Protein AF-A0AAW9XEW3-F1 (afdb_monomer)

Foldseek 3Di:
DDDDDPDDDDPVRVVVVVVVVVVVPPPPPVCVVVDDQPDDPLLLLLVLLCVVVVDPDPDPVSSPSVCSVVSVCVVQVVPVPCNVVSVVVSVVSSVVVVCQSVFKDWDFDDDPVDPPVGDIFIWGWDFADDPPDTDIDIDTPPPPPVDDDDDDDDDDPPVPPPD

Secondary structure (DSSP, 8-state):
----------HHHHHHHHHHHHHHT-S--TTGGG---SS-HHHHHHHHHHHHHT-----GGGG-GGGHHHHHHHHHHT-GGGHHHHHHHHHHHHHHHHHHHHHEEEEEE--TTS-TT-EEEEEEEEE---SSSPPEEEEETT---SS-S-------GGGGTT-

Solvent-accessible surface area (backbone atoms only — not comparable to full-atom values): 10453 Å² total; per-residue (Å²): 132,87,80,79,75,83,76,84,69,53,72,69,55,47,53,55,48,55,57,53,52,52,65,75,58,65,65,84,55,82,67,60,79,75,67,69,73,95,62,55,68,65,42,46,53,36,51,43,52,45,64,73,68,66,67,84,72,90,57,72,78,69,50,42,53,93,44,44,68,59,55,49,50,56,57,47,64,76,34,73,92,43,45,69,62,49,52,54,51,48,53,51,48,44,51,54,51,48,54,50,59,76,51,43,45,81,45,78,44,76,46,101,88,41,60,98,82,37,45,85,39,53,28,32,81,38,81,38,72,53,103,60,82,65,47,82,40,75,42,61,69,83,58,88,61,94,58,85,78,89,74,80,73,87,83,76,78,79,80,67,80,84,117

Radius of gyration: 20.63 Å; Cα contacts (8 Å, |Δi|>4): 93; chains: 1; bounding box: 50×50×47 Å

Sequence (163 aa):
RQSSEGVSLSLDEALSKYAKELESNSTEDEGNERFRSTIEFPAFLLHVLRIMKGDEVEDEGLLDDKRLIKSFDDAVNNVPDAKADWVRSFAFMLLKCRNLFDGFILKRQFTANIGDDGDWSLQRLKKGGGDKKPTPTYIHVFSASNGSLEEDGSADPHTRDVL

Nearest PDB structures (foldseek):
  4qft-assembly1_A  TM=5.359E-01  e=2.542E+00  Homo sapiens
  7ane-assembly1_Ap  TM=2.837E-01  e=8.796E+00  Leishmania major

Mean predicted aligned error: 13.37 Å

Structure (mmCIF, N/CA/C/O backbone):
data_AF-A0AAW9XEW3-F1
#
_entry.id   AF-A0AAW9XEW3-F1
#
loop_
_atom_site.group_PDB
_atom_site.id
_atom_site.type_symbol
_atom_site.label_atom_id
_atom_site.label_alt_id
_atom_site.label_comp_id
_atom_site.label_asym_id
_atom_site.label_entity_id
_atom_site.label_seq_id
_atom_site.pdbx_PDB_ins_code
_atom_site.Cartn_x
_atom_site.Cartn_y
_atom_site.Cartn_z
_atom_site.occupancy
_atom_site.B_iso_or_equiv
_atom_site.auth_seq_id
_atom_site.auth_comp_id
_atom_site.auth_asym_id
_atom_site.auth_atom_id
_atom_site.pdbx_PDB_model_num
ATOM 1 N N . ARG A 1 1 ? 16.531 -36.090 -4.452 1.00 33.31 1 ARG A N 1
ATOM 2 C CA . ARG A 1 1 ? 16.481 -34.844 -3.650 1.00 33.31 1 ARG A CA 1
ATOM 3 C C . ARG A 1 1 ? 15.032 -34.667 -3.238 1.00 33.31 1 ARG A C 1
ATOM 5 O O . ARG A 1 1 ? 14.192 -34.658 -4.123 1.00 33.31 1 ARG A O 1
ATOM 12 N N . GLN A 1 2 ? 14.751 -34.699 -1.936 1.00 30.44 2 GLN A N 1
ATOM 13 C CA . GLN A 1 2 ? 13.397 -34.565 -1.399 1.00 30.44 2 GLN A CA 1
ATOM 14 C C . GLN A 1 2 ? 12.839 -33.187 -1.767 1.00 30.44 2 GLN A C 1
ATOM 16 O O . GLN A 1 2 ? 13.505 -32.175 -1.562 1.00 30.44 2 GLN A O 1
ATOM 21 N N . SER A 1 3 ? 11.654 -33.185 -2.363 1.00 36.47 3 SER A N 1
ATOM 22 C CA . SER A 1 3 ? 10.800 -32.022 -2.567 1.00 36.47 3 SER A CA 1
ATOM 23 C C . SER A 1 3 ? 10.387 -31.476 -1.202 1.00 36.47 3 SER A C 1
ATOM 25 O O . SER A 1 3 ? 9.679 -32.156 -0.463 1.00 36.47 3 SER A O 1
ATOM 27 N N . SER A 1 4 ? 10.852 -30.281 -0.840 1.00 39.88 4 SER A N 1
ATOM 28 C CA . SER A 1 4 ? 10.299 -29.553 0.300 1.00 39.88 4 SER A CA 1
ATOM 29 C C . SER A 1 4 ? 8.916 -29.048 -0.104 1.00 39.88 4 SER A C 1
ATOM 31 O O . SER A 1 4 ? 8.806 -28.056 -0.824 1.00 39.88 4 SER A O 1
ATOM 33 N N . GLU A 1 5 ? 7.873 -29.764 0.304 1.00 44.34 5 GLU A N 1
ATOM 34 C CA . GLU A 1 5 ? 6.507 -29.246 0.296 1.00 44.34 5 GLU A CA 1
ATOM 35 C C . GLU A 1 5 ? 6.501 -27.899 1.032 1.00 44.34 5 GLU A C 1
ATOM 37 O O . GLU A 1 5 ? 7.040 -27.781 2.136 1.00 44.34 5 GLU A O 1
ATOM 42 N N . GLY A 1 6 ? 5.968 -26.860 0.388 1.00 54.31 6 GLY A N 1
ATOM 43 C CA . GLY A 1 6 ? 5.845 -25.537 0.985 1.00 54.31 6 GLY A CA 1
ATOM 44 C C . GLY A 1 6 ? 4.897 -25.607 2.175 1.00 54.31 6 GLY A C 1
ATOM 45 O O . GLY A 1 6 ? 3.682 -25.605 2.002 1.00 54.31 6 GLY A O 1
ATOM 46 N N . VAL A 1 7 ? 5.449 -25.702 3.382 1.00 69.62 7 VAL A N 1
ATOM 47 C CA . VAL A 1 7 ? 4.665 -25.675 4.617 1.00 69.62 7 VAL A CA 1
ATOM 48 C C . VAL A 1 7 ? 4.052 -24.283 4.748 1.00 69.62 7 VAL A C 1
ATOM 50 O O . VAL A 1 7 ? 4.764 -23.296 4.943 1.00 69.62 7 VAL A O 1
ATOM 53 N N . SER A 1 8 ? 2.730 -24.198 4.619 1.00 74.19 8 SER A N 1
ATOM 54 C CA . SER A 1 8 ? 1.976 -22.987 4.929 1.00 74.19 8 SER A CA 1
ATOM 55 C C . SER A 1 8 ? 2.069 -22.717 6.431 1.00 74.19 8 SER A C 1
ATOM 57 O O . SER A 1 8 ? 1.576 -23.515 7.227 1.00 74.19 8 SER A O 1
ATOM 59 N N . LEU A 1 9 ? 2.710 -21.614 6.809 1.00 82.06 9 LEU A N 1
ATOM 60 C CA . LEU A 1 9 ? 2.800 -21.161 8.198 1.00 82.06 9 LEU A CA 1
ATOM 61 C C . LEU A 1 9 ? 1.506 -20.449 8.601 1.00 82.06 9 LEU A C 1
ATOM 63 O O . LEU A 1 9 ? 0.909 -19.732 7.792 1.00 82.06 9 LEU A O 1
ATOM 67 N N . SER A 1 10 ? 1.098 -20.595 9.862 1.00 88.12 10 SER A N 1
ATOM 68 C CA . SER A 1 10 ? 0.093 -19.695 10.434 1.00 88.12 10 SER A CA 1
ATOM 69 C C . SER A 1 10 ? 0.653 -18.269 10.550 1.00 88.12 10 SER A C 1
ATOM 71 O O . SER A 1 10 ? 1.870 -18.062 10.547 1.00 88.12 10 SER A O 1
ATOM 73 N N . LEU A 1 11 ? -0.226 -17.265 10.663 1.00 79.31 11 LEU A N 1
ATOM 74 C CA . LEU A 1 11 ? 0.208 -15.873 10.824 1.00 79.31 11 LEU A CA 1
ATOM 75 C C . LEU A 1 11 ? 1.114 -15.711 12.057 1.00 79.31 11 LEU A C 1
ATOM 77 O O . LEU A 1 11 ? 2.160 -15.078 11.961 1.00 79.31 11 LEU A O 1
ATOM 81 N N . ASP A 1 12 ? 0.758 -16.336 13.180 1.00 86.69 12 ASP A N 1
ATOM 82 C CA . ASP A 1 12 ? 1.526 -16.255 14.428 1.00 86.69 12 ASP A CA 1
ATOM 83 C C . ASP A 1 12 ? 2.903 -16.924 14.313 1.00 86.69 12 ASP A C 1
ATOM 85 O O . ASP A 1 12 ? 3.903 -16.410 14.825 1.00 86.69 12 ASP A O 1
ATOM 89 N N . GLU A 1 13 ? 2.986 -18.048 13.598 1.00 89.56 13 GLU A N 1
ATOM 90 C CA . GLU A 1 13 ? 4.254 -18.726 13.312 1.00 89.56 13 GLU A CA 1
ATOM 91 C C . GLU A 1 13 ? 5.144 -17.887 12.396 1.00 89.56 13 GLU A C 1
ATOM 93 O O . GLU A 1 13 ? 6.343 -17.758 12.653 1.00 89.56 13 GLU A O 1
ATOM 98 N N . ALA A 1 14 ? 4.563 -17.285 11.353 1.00 84.88 14 ALA A N 1
ATOM 99 C CA . ALA A 1 14 ? 5.281 -16.392 10.456 1.00 84.88 14 ALA A CA 1
ATOM 100 C C . ALA A 1 14 ? 5.830 -15.186 11.229 1.00 84.88 14 ALA A C 1
ATOM 102 O O . ALA A 1 14 ? 7.031 -14.923 11.170 1.00 84.88 14 ALA A O 1
ATOM 103 N N . LEU A 1 15 ? 4.991 -14.508 12.019 1.00 84.81 15 LEU A N 1
ATOM 104 C CA . LEU A 1 15 ? 5.400 -13.367 12.844 1.00 84.81 15 LEU A CA 1
ATOM 105 C C . LEU A 1 15 ? 6.523 -13.745 13.817 1.00 84.81 15 LEU A C 1
ATOM 107 O O . LEU A 1 15 ? 7.528 -13.042 13.903 1.00 84.81 15 LEU A O 1
ATOM 111 N N . SER A 1 16 ? 6.398 -14.891 14.491 1.00 87.94 16 SER A N 1
ATOM 112 C CA . SER A 1 16 ? 7.419 -15.391 15.419 1.00 87.94 16 SER A CA 1
ATOM 113 C C . SER A 1 16 ? 8.745 -15.700 14.724 1.00 87.94 16 SER A C 1
ATOM 115 O O . SER A 1 16 ? 9.816 -15.464 15.286 1.00 87.94 16 SER A O 1
ATOM 117 N N . LYS A 1 17 ? 8.693 -16.242 13.504 1.00 87.25 17 LYS A N 1
ATOM 118 C CA . LYS A 1 17 ? 9.880 -16.538 12.701 1.00 87.25 17 LYS A CA 1
ATOM 119 C C . LYS A 1 17 ? 10.584 -15.254 12.260 1.00 87.25 17 LYS A C 1
ATOM 121 O O . LYS A 1 17 ? 11.779 -15.116 12.506 1.00 87.25 17 LYS A O 1
ATOM 126 N N . TYR A 1 18 ? 9.848 -14.310 11.670 1.00 79.75 18 TYR A N 1
ATOM 127 C CA . TYR A 1 18 ? 10.411 -13.044 11.191 1.00 79.75 18 TYR A CA 1
ATOM 128 C C . TYR A 1 18 ? 10.980 -12.1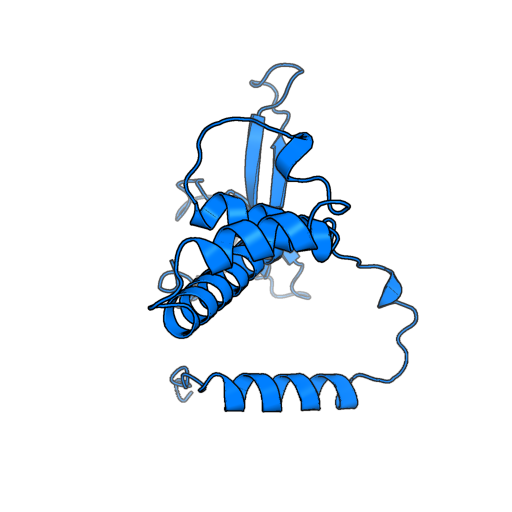89 12.331 1.00 79.75 18 TYR A C 1
ATOM 130 O O . TYR A 1 18 ? 12.037 -11.585 12.165 1.00 79.75 18 TYR A O 1
ATOM 138 N N . ALA A 1 19 ? 10.339 -12.188 13.505 1.00 80.62 19 ALA A N 1
ATOM 139 C CA . ALA A 1 19 ? 10.861 -11.496 14.684 1.00 80.62 19 ALA A CA 1
ATOM 140 C C . ALA A 1 19 ? 12.230 -12.048 15.126 1.00 80.62 19 ALA A C 1
ATOM 142 O O . ALA A 1 19 ? 13.141 -11.276 15.412 1.00 80.62 19 ALA A O 1
ATOM 143 N N . LYS A 1 20 ? 12.407 -13.377 15.116 1.00 80.19 20 LYS A N 1
ATOM 144 C CA . LYS A 1 20 ? 13.687 -14.024 15.460 1.00 80.19 20 LYS A CA 1
ATOM 145 C C . LYS A 1 20 ? 14.775 -13.801 14.409 1.00 80.19 20 LYS A C 1
ATOM 147 O O . LYS A 1 20 ? 15.939 -13.639 14.764 1.00 80.19 20 LYS A O 1
ATOM 152 N N . GLU A 1 21 ? 14.420 -13.793 13.123 1.00 72.31 21 GLU A N 1
ATOM 153 C CA . GLU A 1 21 ? 15.375 -13.500 12.043 1.00 72.31 21 GLU A CA 1
ATOM 154 C C . GLU A 1 21 ? 15.930 -12.068 12.150 1.00 72.31 21 GLU A C 1
ATOM 156 O O . GLU A 1 21 ? 17.123 -11.863 11.914 1.00 72.31 21 GLU A O 1
ATOM 161 N N . LEU A 1 22 ? 15.108 -11.103 12.587 1.00 63.81 22 LEU A N 1
ATOM 162 C CA . LEU A 1 22 ? 15.533 -9.719 12.830 1.00 63.81 22 LEU A CA 1
ATOM 163 C C . LEU A 1 22 ? 16.626 -9.612 13.906 1.00 63.81 22 LEU A C 1
ATOM 165 O O . LEU A 1 22 ? 17.602 -8.893 13.710 1.00 63.81 22 LEU A O 1
ATOM 169 N N . GLU A 1 23 ?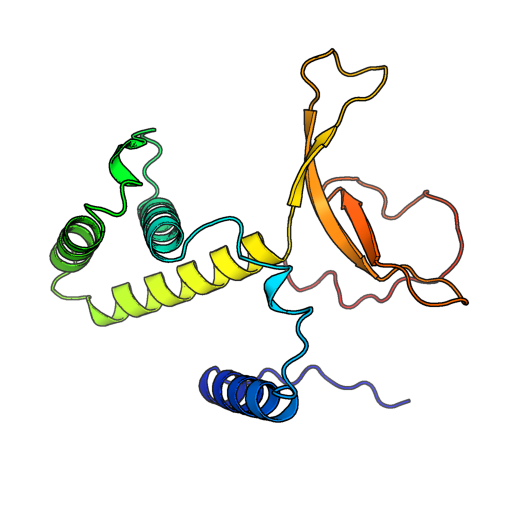 16.489 -10.348 15.014 1.00 62.38 23 GLU A N 1
ATOM 170 C CA . GLU A 1 23 ? 17.491 -10.367 16.093 1.00 62.38 23 GLU A CA 1
ATOM 171 C C . GLU A 1 23 ? 18.798 -11.047 15.662 1.00 62.38 23 GLU A C 1
ATOM 173 O O . GLU A 1 23 ? 19.876 -10.677 16.115 1.00 62.38 23 GLU A O 1
ATOM 178 N N . SER A 1 24 ? 18.735 -12.028 14.756 1.00 59.06 24 SER A N 1
ATOM 179 C CA . SER A 1 24 ? 19.936 -12.727 14.277 1.00 59.06 24 SER A CA 1
ATOM 180 C C . SER A 1 24 ? 20.781 -11.912 13.287 1.00 59.06 24 SER A C 1
ATOM 182 O O . SER A 1 24 ? 21.982 -12.148 13.175 1.00 59.06 24 SER A O 1
ATOM 184 N N . ASN A 1 25 ? 20.169 -10.939 12.603 1.00 55.00 25 ASN A N 1
ATOM 185 C CA . ASN A 1 25 ? 20.822 -10.054 11.632 1.00 55.00 25 ASN A CA 1
ATOM 186 C C . ASN A 1 25 ? 21.178 -8.674 12.215 1.00 55.00 25 ASN A C 1
ATOM 188 O O . ASN A 1 25 ? 21.627 -7.802 11.477 1.00 55.00 25 ASN A O 1
ATOM 192 N N . SER A 1 26 ? 21.008 -8.456 13.524 1.00 51.00 26 SER A N 1
ATOM 193 C CA . SER A 1 26 ? 21.282 -7.177 14.194 1.00 51.00 26 SER A CA 1
ATOM 194 C C . SER A 1 26 ? 22.772 -6.931 14.484 1.00 51.00 26 SER A C 1
ATOM 196 O O . SER A 1 26 ? 23.120 -6.306 15.485 1.00 51.00 26 SER A O 1
ATOM 198 N N . THR A 1 27 ? 23.683 -7.422 13.644 1.00 53.12 27 THR A N 1
ATOM 199 C CA . THR A 1 27 ? 24.946 -6.702 13.467 1.00 53.12 27 THR A CA 1
ATOM 200 C C . THR A 1 27 ? 24.586 -5.487 12.634 1.00 53.12 27 THR A C 1
ATOM 202 O O . THR A 1 27 ? 24.160 -5.675 11.500 1.00 53.12 27 THR A O 1
ATOM 205 N N . GLU A 1 28 ? 24.661 -4.291 13.218 1.00 51.47 28 GLU A N 1
ATOM 206 C CA . GLU A 1 28 ? 24.404 -3.002 12.569 1.00 51.47 28 GLU A CA 1
ATOM 207 C C . GLU A 1 28 ? 25.176 -2.909 11.243 1.00 51.47 28 GLU A C 1
ATOM 209 O O . GLU A 1 28 ? 26.314 -2.455 11.183 1.00 51.47 28 GLU A O 1
ATOM 214 N N . ASP A 1 29 ? 24.575 -3.410 10.167 1.00 52.03 29 ASP A N 1
ATOM 215 C CA . ASP A 1 29 ? 25.064 -3.200 8.821 1.00 52.03 29 ASP A CA 1
ATOM 216 C C . ASP A 1 29 ? 24.674 -1.760 8.499 1.00 52.03 29 ASP A C 1
ATOM 218 O O . ASP A 1 29 ? 23.511 -1.476 8.202 1.00 52.03 29 ASP A O 1
ATOM 222 N N . GLU A 1 30 ? 25.632 -0.832 8.604 1.00 51.00 30 GLU A N 1
ATOM 223 C CA . GLU A 1 30 ? 25.500 0.576 8.187 1.00 51.00 30 GLU A CA 1
ATOM 224 C C . GLU A 1 30 ? 24.919 0.705 6.756 1.00 51.00 30 GLU A C 1
ATOM 226 O O . GLU A 1 30 ? 24.439 1.766 6.358 1.00 51.00 30 GLU A O 1
ATOM 231 N N . GLY A 1 31 ? 24.898 -0.383 5.971 1.00 50.38 31 GLY A N 1
ATOM 232 C CA . GLY A 1 31 ? 24.220 -0.485 4.680 1.00 50.38 31 GLY A CA 1
ATOM 233 C C . GLY A 1 31 ? 22.687 -0.606 4.712 1.00 50.38 31 GLY A C 1
ATOM 234 O O . GLY A 1 31 ? 22.065 -0.395 3.668 1.00 50.38 31 GLY A O 1
ATOM 235 N N . ASN A 1 32 ? 22.047 -0.915 5.847 1.00 50.81 32 ASN A N 1
ATOM 236 C CA . ASN A 1 32 ? 20.592 -1.128 5.917 1.00 50.81 32 ASN A CA 1
ATOM 237 C C . ASN A 1 32 ? 19.791 0.191 5.891 1.00 50.81 32 ASN A C 1
ATOM 239 O O . ASN A 1 32 ? 18.641 0.217 5.460 1.00 50.81 32 ASN A O 1
ATOM 243 N N . GLU A 1 33 ? 20.413 1.325 6.234 1.00 52.94 33 GLU A N 1
ATOM 244 C CA . GLU A 1 33 ? 19.796 2.649 6.046 1.00 52.94 33 GLU A CA 1
ATOM 245 C C . GLU A 1 33 ? 19.657 3.051 4.569 1.00 52.94 33 GLU A C 1
ATOM 247 O O . GLU A 1 33 ? 18.948 4.011 4.248 1.00 52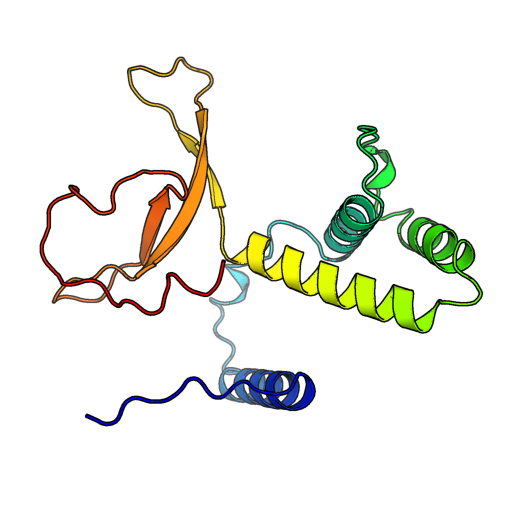.94 33 GLU A O 1
ATOM 252 N N . ARG A 1 34 ? 20.302 2.318 3.649 1.00 63.06 34 ARG A N 1
ATOM 253 C CA . ARG A 1 34 ? 20.264 2.607 2.210 1.00 63.06 34 ARG A CA 1
ATOM 254 C C . ARG A 1 34 ? 18.866 2.449 1.610 1.00 63.06 34 ARG A C 1
ATOM 256 O O . ARG A 1 34 ? 18.579 3.077 0.590 1.00 63.06 34 ARG A O 1
ATOM 263 N N . PHE A 1 35 ? 18.013 1.614 2.201 1.00 69.25 35 PHE A N 1
ATOM 264 C CA . PHE A 1 35 ? 16.708 1.286 1.639 1.00 69.25 35 PHE A CA 1
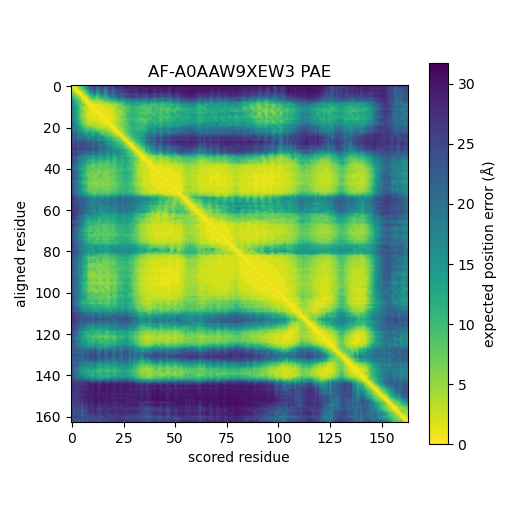ATOM 265 C C . PHE A 1 35 ? 15.594 1.698 2.595 1.00 69.25 35 PHE A C 1
ATOM 267 O O . PHE A 1 35 ? 15.384 1.096 3.642 1.00 69.25 35 PHE A O 1
ATOM 274 N N . ARG A 1 36 ? 14.846 2.728 2.201 1.00 74.62 36 ARG A N 1
ATOM 275 C CA . ARG A 1 36 ? 13.587 3.112 2.842 1.00 74.62 36 ARG A CA 1
ATOM 276 C C . ARG A 1 36 ? 12.444 2.840 1.876 1.00 74.62 36 ARG A C 1
ATOM 278 O O . ARG A 1 36 ? 12.617 2.963 0.662 1.00 74.62 36 ARG A O 1
ATOM 285 N N . SER A 1 37 ? 11.286 2.464 2.415 1.00 80.88 37 SER A N 1
ATOM 286 C CA . SER A 1 37 ? 10.056 2.370 1.625 1.00 80.88 37 SER A CA 1
ATOM 287 C C . SER A 1 37 ? 9.819 3.712 0.935 1.00 80.88 37 SER A C 1
ATOM 289 O O . SER A 1 37 ? 9.889 4.755 1.578 1.00 80.88 37 SER A O 1
ATOM 291 N N . THR A 1 38 ? 9.535 3.699 -0.368 1.00 85.50 38 THR A N 1
ATOM 292 C CA . THR A 1 38 ? 9.253 4.929 -1.129 1.00 85.50 38 THR A CA 1
ATOM 293 C C . THR A 1 38 ? 7.984 5.632 -0.636 1.00 85.50 38 THR A C 1
ATOM 295 O O . THR A 1 38 ? 7.819 6.828 -0.850 1.00 85.50 38 THR A O 1
ATOM 298 N N . ILE A 1 39 ? 7.100 4.893 0.041 1.00 88.06 39 ILE A N 1
ATOM 299 C CA . ILE A 1 39 ? 5.909 5.416 0.704 1.00 88.06 39 ILE A CA 1
ATOM 300 C C . ILE A 1 39 ? 6.036 5.293 2.224 1.00 88.06 39 ILE A C 1
ATOM 302 O O . ILE A 1 39 ? 6.361 4.220 2.745 1.00 88.06 39 ILE A O 1
ATOM 306 N N . GLU A 1 40 ? 5.734 6.384 2.922 1.00 91.00 40 GLU A N 1
ATOM 307 C CA . GLU A 1 40 ? 5.640 6.425 4.380 1.00 91.00 40 GLU A CA 1
ATOM 308 C C . GLU A 1 40 ? 4.440 5.613 4.879 1.00 91.00 40 GLU A C 1
ATOM 310 O O . GLU A 1 40 ? 3.400 5.520 4.220 1.00 91.00 40 GLU A O 1
ATOM 315 N N . PHE A 1 41 ? 4.558 5.025 6.069 1.00 91.88 41 PHE A N 1
ATOM 316 C CA . PHE A 1 41 ? 3.521 4.135 6.594 1.00 91.88 41 PHE A CA 1
ATOM 317 C C . PHE A 1 41 ? 2.135 4.803 6.740 1.00 91.88 41 PHE A C 1
ATOM 319 O O . PHE A 1 41 ? 1.162 4.206 6.275 1.00 91.88 41 PHE A O 1
ATOM 326 N N . PRO A 1 42 ? 1.999 6.035 7.279 1.00 93.50 42 PRO A N 1
ATOM 327 C CA . PRO A 1 42 ? 0.707 6.729 7.355 1.00 93.50 42 PRO A CA 1
ATOM 328 C C . PRO A 1 42 ? 0.037 6.919 5.988 1.00 93.50 42 PRO A C 1
ATOM 330 O O . PRO A 1 42 ? -1.142 6.605 5.821 1.00 93.50 42 PRO A O 1
ATOM 333 N N . ALA A 1 43 ? 0.807 7.360 4.989 1.00 91.94 43 ALA A N 1
ATOM 334 C CA . ALA A 1 43 ? 0.320 7.512 3.623 1.00 91.94 43 ALA A CA 1
ATOM 335 C C . ALA A 1 43 ? -0.106 6.159 3.033 1.00 91.94 43 ALA A C 1
ATOM 337 O O . ALA A 1 43 ? -1.144 6.062 2.379 1.00 91.94 43 ALA A O 1
ATOM 338 N N . PHE A 1 44 ? 0.651 5.092 3.301 1.00 93.75 44 PHE A N 1
ATOM 339 C CA . PHE A 1 44 ? 0.323 3.747 2.836 1.00 93.75 44 PHE A CA 1
ATOM 340 C C . PHE A 1 44 ? -1.004 3.230 3.411 1.00 93.75 44 PHE A C 1
ATOM 342 O O . PHE A 1 44 ? -1.807 2.659 2.675 1.00 93.75 44 PHE A O 1
ATOM 349 N N . LEU A 1 45 ? -1.287 3.484 4.693 1.00 95.44 45 LEU A N 1
ATOM 350 C CA . LEU A 1 45 ? -2.569 3.119 5.306 1.00 95.44 45 LEU A CA 1
ATOM 351 C C . LEU A 1 45 ? -3.758 3.794 4.610 1.00 95.44 45 LEU A C 1
ATOM 353 O O . LEU A 1 45 ? -4.776 3.140 4.382 1.00 95.44 45 LEU A O 1
ATOM 357 N N . LEU A 1 46 ? -3.627 5.072 4.239 1.00 93.75 46 LEU A N 1
ATOM 358 C CA . LEU A 1 46 ? -4.671 5.802 3.513 1.00 93.75 46 LEU A CA 1
ATOM 359 C C . LEU A 1 46 ? -4.894 5.250 2.101 1.00 93.75 46 LEU A C 1
ATOM 361 O O . LEU A 1 46 ? -6.043 5.105 1.683 1.00 93.75 46 LEU A O 1
ATOM 365 N N . HIS A 1 47 ? -3.826 4.865 1.394 1.00 92.06 47 HIS A N 1
ATOM 366 C CA . HIS A 1 47 ? -3.947 4.204 0.090 1.00 92.06 47 HIS A CA 1
ATOM 367 C C . HIS A 1 47 ? -4.713 2.885 0.201 1.00 92.06 47 HIS A C 1
ATOM 369 O O . HIS A 1 47 ? -5.648 2.643 -0.559 1.00 92.06 47 HIS A O 1
ATOM 375 N N . VAL A 1 48 ? -4.361 2.050 1.180 1.00 94.69 48 VAL A N 1
ATOM 376 C CA . VAL A 1 48 ? -5.041 0.768 1.419 1.00 94.69 48 VAL A CA 1
ATOM 377 C C . VAL A 1 48 ? -6.504 0.981 1.790 1.00 94.69 48 VAL A C 1
ATOM 379 O O . VAL A 1 48 ? -7.377 0.284 1.275 1.00 94.69 48 VAL A O 1
ATOM 382 N N . LEU A 1 49 ? -6.788 1.966 2.644 1.00 93.38 49 LEU A N 1
ATOM 383 C CA . LEU A 1 49 ? -8.152 2.308 3.032 1.00 93.38 49 LEU A CA 1
ATOM 384 C C . LEU A 1 49 ? -8.991 2.726 1.818 1.00 93.38 49 LEU A C 1
ATOM 386 O O . LEU A 1 49 ? -10.149 2.329 1.703 1.00 93.38 49 LEU A O 1
ATOM 390 N N . ARG A 1 50 ? -8.407 3.489 0.891 1.00 90.44 50 ARG A N 1
ATOM 391 C CA . ARG A 1 50 ? -9.069 3.907 -0.348 1.00 90.44 50 ARG A CA 1
ATOM 392 C C . ARG A 1 50 ? -9.327 2.738 -1.295 1.00 90.44 50 ARG A C 1
ATOM 394 O O . ARG A 1 50 ? -10.446 2.601 -1.779 1.00 90.44 50 ARG A O 1
ATOM 401 N N . ILE A 1 51 ? -8.338 1.861 -1.486 1.00 91.44 51 ILE A N 1
ATOM 402 C CA . ILE A 1 51 ? -8.495 0.621 -2.264 1.00 91.44 51 ILE A CA 1
ATOM 403 C C . ILE A 1 51 ? -9.633 -0.230 -1.688 1.00 91.44 51 ILE A C 1
ATOM 405 O O . ILE A 1 51 ? -10.453 -0.750 -2.438 1.00 91.44 51 ILE A O 1
ATOM 409 N N . MET A 1 52 ? -9.721 -0.342 -0.358 1.00 91.12 52 MET A N 1
ATOM 410 C CA . MET A 1 52 ? -10.784 -1.093 0.314 1.00 91.12 52 MET A CA 1
ATOM 411 C C . MET A 1 52 ? -12.178 -0.473 0.116 1.00 91.12 52 MET A C 1
ATOM 413 O O . MET A 1 52 ? -13.151 -1.217 0.024 1.00 91.12 52 MET A O 1
ATOM 417 N N . LYS A 1 53 ? -12.289 0.863 0.053 1.00 87.62 53 LYS A N 1
ATOM 418 C CA . LYS A 1 53 ? -13.561 1.566 -0.204 1.00 87.62 53 LYS A CA 1
ATOM 419 C C . LYS A 1 53 ? -14.037 1.427 -1.653 1.00 87.62 53 LYS A C 1
ATOM 421 O O . LYS A 1 53 ? -15.239 1.473 -1.885 1.00 87.62 53 LYS A O 1
ATOM 426 N N . GLY A 1 54 ? -13.117 1.248 -2.603 1.00 81.44 54 GLY A N 1
ATOM 427 C CA . GLY A 1 54 ? -13.444 1.163 -4.029 1.00 81.44 54 GLY A CA 1
ATOM 428 C C . GLY A 1 54 ? -13.907 2.492 -4.636 1.00 81.44 54 GLY A C 1
ATOM 429 O O . GLY A 1 54 ? -14.562 2.482 -5.672 1.00 81.44 54 GLY A O 1
ATOM 430 N N . ASP A 1 55 ? -13.592 3.625 -3.998 1.00 72.75 55 ASP A N 1
ATOM 431 C CA . ASP A 1 55 ? -13.923 4.950 -4.528 1.00 72.75 55 ASP A CA 1
ATOM 432 C C . ASP A 1 55 ? -13.027 5.283 -5.729 1.00 72.75 55 ASP A C 1
ATOM 434 O O . ASP A 1 55 ? -11.815 5.464 -5.589 1.00 72.75 55 ASP A O 1
ATOM 438 N N . GLU A 1 56 ? -13.645 5.425 -6.902 1.00 67.06 56 GLU A N 1
ATOM 439 C CA . GLU A 1 56 ? -12.999 5.902 -8.136 1.00 67.06 56 GLU A CA 1
ATOM 440 C C . GLU A 1 56 ? -12.841 7.432 -8.169 1.00 67.06 56 GLU A C 1
ATOM 442 O O . GLU A 1 56 ? -12.236 7.981 -9.085 1.00 67.06 56 GLU A O 1
ATOM 447 N N . VAL A 1 57 ? -13.378 8.147 -7.174 1.00 71.94 57 VAL A N 1
ATOM 448 C CA . VAL A 1 57 ? -13.241 9.604 -7.083 1.00 71.94 57 VAL A CA 1
ATOM 449 C C . VAL A 1 57 ? -11.785 9.945 -6.806 1.00 71.94 57 VAL A C 1
ATOM 451 O O . VAL A 1 57 ? -11.284 9.653 -5.722 1.00 71.94 57 VAL A O 1
ATOM 454 N N . GLU A 1 58 ? -11.114 10.587 -7.761 1.00 65.38 58 GLU A N 1
ATOM 455 C CA . GLU A 1 58 ? -9.752 11.118 -7.636 1.00 65.38 58 GLU A CA 1
ATOM 456 C C . GLU A 1 58 ? -9.707 12.366 -6.729 1.00 65.38 58 GLU A C 1
ATOM 458 O O . GLU A 1 58 ? -9.533 13.489 -7.183 1.00 65.38 58 GLU A O 1
ATOM 463 N N . ASP A 1 59 ? -9.878 12.185 -5.415 1.00 71.69 59 ASP A N 1
ATOM 464 C CA . ASP A 1 59 ? -9.570 13.215 -4.412 1.00 71.69 59 ASP A CA 1
ATOM 465 C C . ASP A 1 59 ? -8.207 12.927 -3.761 1.00 71.69 59 ASP A C 1
ATOM 467 O O . ASP A 1 59 ? -8.060 12.035 -2.919 1.00 71.69 59 ASP A O 1
ATOM 471 N N . GLU A 1 60 ? -7.171 13.645 -4.192 1.00 67.19 60 GLU A N 1
ATOM 472 C CA . GLU A 1 60 ? -5.820 13.555 -3.620 1.00 67.19 60 GLU A CA 1
ATOM 473 C C . GLU A 1 60 ? -5.777 14.006 -2.150 1.00 67.19 60 GLU A C 1
ATOM 475 O O . GLU A 1 60 ? -4.955 13.515 -1.374 1.00 67.19 60 GLU A O 1
ATOM 480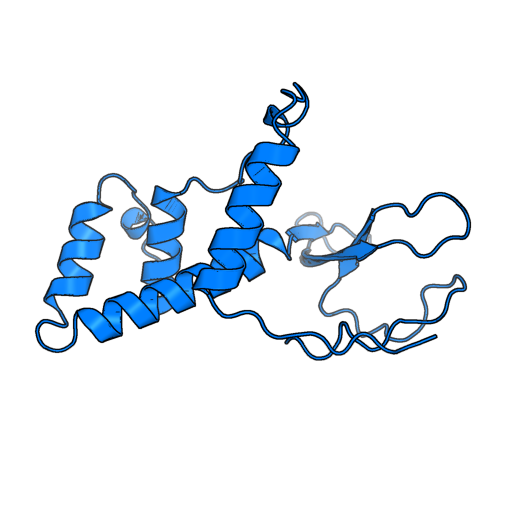 N N . GLY A 1 61 ? -6.710 14.864 -1.719 1.00 68.62 61 GLY A N 1
ATOM 481 C CA . GLY A 1 61 ? -6.821 15.332 -0.337 1.00 68.62 61 GLY A CA 1
ATOM 482 C C . GLY A 1 61 ? -7.187 14.231 0.665 1.00 68.62 61 GLY A C 1
ATOM 483 O O . GLY A 1 61 ? -6.998 14.409 1.869 1.00 68.62 61 GLY A O 1
ATOM 484 N N . LEU A 1 62 ? -7.669 13.077 0.188 1.00 68.50 62 LEU A N 1
ATOM 485 C CA . LEU A 1 62 ? -7.930 11.883 1.004 1.00 68.50 62 LEU A CA 1
ATOM 486 C C . LEU A 1 62 ? -6.657 11.110 1.381 1.00 68.50 62 LEU A C 1
ATOM 488 O O . LEU A 1 62 ? -6.722 10.206 2.212 1.00 68.50 62 LEU A O 1
ATOM 492 N N . LEU A 1 63 ? -5.512 11.450 0.783 1.00 79.94 63 LEU A N 1
ATOM 493 C CA . LEU A 1 63 ? -4.208 10.856 1.091 1.00 79.94 63 LEU A CA 1
ATOM 494 C C . LEU A 1 63 ? -3.370 11.733 2.039 1.00 79.94 63 LEU A C 1
ATOM 496 O O . LEU A 1 63 ? -2.224 11.394 2.328 1.00 79.94 63 LEU A O 1
ATOM 500 N N . ASP A 1 64 ? -3.943 12.833 2.542 1.00 84.50 64 ASP A N 1
ATOM 501 C CA . ASP A 1 64 ? -3.330 13.698 3.553 1.00 84.50 64 ASP A CA 1
ATOM 502 C C . ASP A 1 64 ? -3.276 12.977 4.910 1.00 84.50 64 ASP A C 1
ATOM 504 O O . ASP A 1 64 ? -4.289 12.806 5.599 1.00 84.50 64 ASP A O 1
ATOM 508 N N . ASP A 1 65 ? -2.076 12.561 5.312 1.00 84.19 65 ASP A N 1
ATOM 509 C CA . ASP A 1 65 ? -1.819 11.844 6.562 1.00 84.19 65 ASP A CA 1
ATOM 510 C C . ASP A 1 65 ? -2.187 12.650 7.818 1.00 84.19 65 ASP A C 1
ATOM 512 O O . ASP A 1 65 ? -2.496 12.064 8.860 1.00 84.19 65 ASP A O 1
ATOM 516 N N . LYS A 1 66 ? -2.321 13.978 7.715 1.00 88.75 66 LYS A N 1
ATOM 517 C CA . LYS A 1 66 ? -2.875 14.823 8.788 1.00 88.75 66 LYS A CA 1
ATOM 518 C C . LYS A 1 66 ? -4.315 14.463 9.135 1.00 88.75 66 LYS A C 1
ATOM 520 O O . LYS A 1 66 ? -4.785 14.768 10.231 1.00 88.75 66 LYS A O 1
ATOM 525 N N . ARG A 1 67 ? -5.031 13.821 8.209 1.00 87.19 67 ARG A N 1
ATOM 526 C CA . ARG A 1 67 ? -6.411 13.354 8.375 1.00 87.19 67 ARG A CA 1
ATOM 527 C C . ARG A 1 67 ? -6.495 11.850 8.618 1.00 87.19 67 ARG A C 1
ATOM 529 O O . ARG A 1 67 ? -7.605 11.319 8.599 1.00 87.19 67 ARG A O 1
ATOM 536 N N . LEU A 1 68 ? -5.372 11.167 8.868 1.00 91.50 68 LEU A N 1
ATOM 537 C CA . LEU A 1 68 ? -5.319 9.714 9.050 1.00 91.50 68 LEU A CA 1
ATOM 538 C C . LEU A 1 68 ? -6.338 9.229 10.086 1.00 91.50 68 LEU A C 1
ATOM 540 O O . LEU A 1 68 ? -7.201 8.419 9.760 1.00 91.50 68 LEU A O 1
ATOM 544 N N . ILE A 1 69 ? -6.270 9.770 11.306 1.00 93.56 69 ILE A N 1
ATOM 545 C CA . ILE A 1 69 ? -7.147 9.360 12.413 1.00 93.56 69 ILE A CA 1
ATOM 546 C C . ILE A 1 69 ? -8.615 9.539 12.031 1.00 93.56 69 ILE A C 1
ATOM 548 O O . ILE A 1 69 ? -9.379 8.581 12.078 1.00 93.56 69 ILE A O 1
ATOM 552 N N . LYS A 1 70 ? -8.977 10.727 11.535 1.00 91.62 70 LYS A N 1
ATOM 553 C CA . LYS A 1 70 ? -10.341 11.017 11.086 1.00 91.62 70 LYS A CA 1
ATOM 554 C C . LYS A 1 70 ? -10.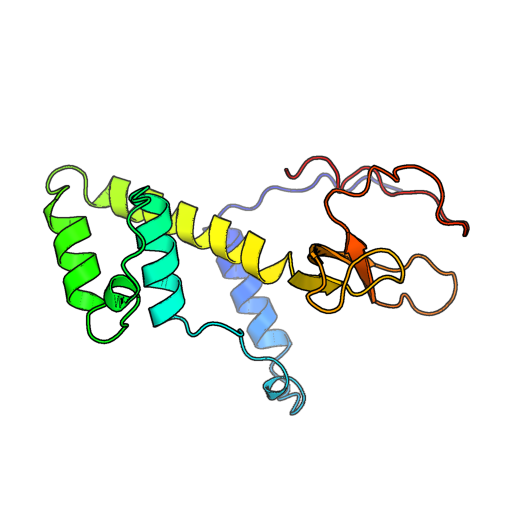812 10.040 10.002 1.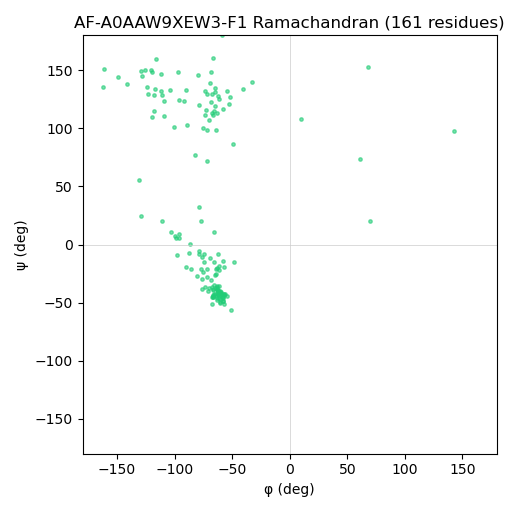00 91.62 70 LYS A C 1
ATOM 556 O O . LYS A 1 70 ? -11.932 9.552 10.061 1.00 91.62 70 LYS A O 1
ATOM 561 N N . SER A 1 71 ? -9.953 9.723 9.036 1.00 91.31 71 SER A N 1
ATOM 562 C CA . SER A 1 71 ? -10.292 8.827 7.923 1.00 91.31 71 SER A CA 1
ATOM 563 C C . SER A 1 71 ? -10.599 7.403 8.394 1.00 91.31 71 SER A C 1
ATOM 565 O O . SER A 1 71 ? -11.505 6.762 7.855 1.00 91.31 71 SER A O 1
ATOM 567 N N . PHE A 1 72 ? -9.864 6.913 9.398 1.00 93.38 72 PHE A N 1
ATOM 568 C CA . PHE A 1 72 ? -10.109 5.608 10.012 1.00 93.38 72 PHE A CA 1
ATOM 569 C C . PHE A 1 72 ? -11.307 5.623 10.961 1.00 93.38 72 PHE A C 1
ATOM 571 O O . PHE A 1 72 ? -12.087 4.674 10.932 1.00 93.38 72 PHE A O 1
ATOM 578 N N . ASP A 1 73 ? -11.503 6.692 11.735 1.00 92.75 73 ASP A N 1
ATOM 579 C CA . ASP A 1 73 ? -12.696 6.862 12.569 1.00 92.75 73 ASP A CA 1
ATOM 580 C C . ASP A 1 73 ? -13.962 6.819 11.709 1.00 92.75 73 ASP A C 1
ATOM 582 O O . ASP A 1 73 ? -14.875 6.045 11.995 1.00 92.75 73 ASP A O 1
ATOM 586 N N . ASP A 1 74 ? -13.994 7.580 10.613 1.00 90.38 74 ASP A N 1
ATOM 587 C CA . ASP A 1 74 ? -15.114 7.589 9.671 1.00 90.38 74 ASP A CA 1
ATOM 588 C C . ASP A 1 74 ? -15.341 6.186 9.079 1.00 90.38 74 ASP A C 1
ATOM 590 O O . ASP A 1 74 ? -16.473 5.713 8.989 1.00 90.38 74 ASP A O 1
ATOM 594 N N . ALA A 1 75 ? -14.271 5.474 8.714 1.00 90.06 75 ALA A N 1
ATOM 595 C CA . ALA A 1 75 ? -14.380 4.133 8.149 1.00 90.06 75 ALA A CA 1
ATOM 596 C C . ALA A 1 75 ? -14.920 3.097 9.151 1.00 90.06 75 ALA A C 1
ATOM 598 O O . ALA A 1 75 ? -15.810 2.324 8.803 1.00 90.06 75 ALA A O 1
ATOM 599 N N . VAL A 1 76 ? -14.424 3.099 10.391 1.00 89.31 76 VAL A N 1
ATOM 600 C CA . VAL A 1 76 ? -14.818 2.146 11.442 1.00 89.31 76 VAL A CA 1
ATOM 601 C C . VAL A 1 76 ? -16.215 2.455 11.985 1.00 89.31 76 VAL A C 1
ATOM 603 O O . VAL A 1 76 ? -16.979 1.539 12.296 1.00 89.31 76 VAL A O 1
ATOM 606 N N . ASN A 1 77 ? -16.578 3.734 12.102 1.00 89.19 77 ASN A N 1
ATOM 607 C CA . ASN A 1 77 ? -17.892 4.142 12.604 1.00 89.19 77 ASN A CA 1
ATOM 608 C C . ASN A 1 77 ? -19.026 3.859 11.610 1.00 89.19 77 ASN A C 1
ATOM 610 O O . ASN A 1 77 ? -20.164 3.698 12.041 1.00 89.19 77 ASN A O 1
ATOM 614 N N . ASN A 1 78 ? -18.723 3.713 10.317 1.00 85.12 78 ASN A N 1
ATOM 615 C CA . ASN A 1 78 ? -19.690 3.285 9.301 1.00 85.12 78 ASN A CA 1
ATOM 616 C C . ASN A 1 78 ? -20.027 1.779 9.356 1.00 85.12 78 ASN A C 1
ATOM 618 O O . ASN A 1 78 ? -20.945 1.339 8.668 1.00 85.12 78 ASN A O 1
ATOM 622 N N . VAL A 1 79 ? -19.322 0.984 10.173 1.00 86.31 79 VAL A N 1
ATOM 623 C CA . VAL A 1 79 ? -19.535 -0.471 10.332 1.00 86.31 79 VAL A CA 1
ATOM 624 C C . VAL A 1 79 ? -19.620 -0.888 11.812 1.00 86.31 79 VAL A C 1
ATOM 626 O O . VAL A 1 79 ? -18.860 -1.745 12.273 1.00 86.31 79 VAL A O 1
ATOM 629 N N . PRO A 1 80 ? -20.533 -0.295 12.605 1.00 77.50 80 PRO A N 1
ATOM 630 C CA . PRO A 1 80 ? -20.514 -0.420 14.062 1.00 77.50 80 PRO A CA 1
ATOM 631 C C . PRO A 1 80 ? -20.683 -1.862 14.564 1.00 77.50 80 PRO A C 1
ATOM 633 O O . PRO A 1 80 ? -20.018 -2.238 15.529 1.00 77.50 80 PRO A O 1
ATOM 636 N N . ASP A 1 81 ? -21.488 -2.675 13.877 1.00 87.06 81 ASP A N 1
ATOM 637 C CA . ASP A 1 81 ? -21.788 -4.059 14.272 1.00 87.06 81 ASP A CA 1
ATOM 638 C C . ASP A 1 81 ? -20.782 -5.088 13.724 1.00 87.06 81 ASP A C 1
ATOM 640 O O . ASP A 1 81 ? -20.812 -6.254 14.107 1.00 87.06 81 ASP A O 1
ATOM 644 N N . ALA A 1 82 ? -19.865 -4.663 12.848 1.00 90.12 82 ALA A N 1
ATOM 645 C CA . ALA A 1 82 ? -18.924 -5.536 12.141 1.00 90.12 82 ALA A CA 1
ATOM 646 C C . ALA A 1 82 ? -17.466 -5.058 12.255 1.00 90.12 82 ALA A C 1
ATOM 648 O O . ALA A 1 82 ? -16.630 -5.379 11.411 1.00 90.12 82 ALA A O 1
ATOM 649 N N . LYS A 1 83 ? -17.132 -4.292 13.306 1.00 91.69 83 LYS A N 1
ATOM 650 C CA . LYS A 1 83 ? -15.794 -3.694 13.474 1.00 91.69 83 LYS A CA 1
ATOM 651 C C . LYS A 1 83 ? -14.667 -4.725 13.417 1.00 91.69 83 LYS A C 1
ATOM 653 O O . LYS A 1 83 ? -13.664 -4.485 12.754 1.00 91.69 83 LYS A O 1
ATOM 658 N N . ALA A 1 84 ? -14.823 -5.869 14.087 1.00 92.62 84 ALA A N 1
ATOM 659 C CA . ALA A 1 84 ? -13.798 -6.914 14.109 1.00 92.62 84 ALA A CA 1
ATOM 660 C C . ALA A 1 84 ? -13.541 -7.500 12.709 1.00 92.62 84 ALA A C 1
ATOM 662 O O . ALA A 1 84 ? -12.389 -7.605 12.283 1.00 92.62 84 ALA A O 1
ATOM 663 N N . ASP A 1 85 ? -14.605 -7.814 11.970 1.00 93.38 85 ASP A N 1
ATOM 664 C CA . ASP A 1 85 ? -14.507 -8.344 10.608 1.00 93.38 85 ASP A CA 1
ATOM 665 C C . ASP A 1 85 ? -13.958 -7.303 9.630 1.00 93.38 85 ASP A C 1
ATOM 667 O O . ASP A 1 85 ? -13.152 -7.629 8.753 1.00 93.38 85 ASP A O 1
ATOM 671 N N . TRP A 1 86 ? -14.325 -6.033 9.816 1.00 94.38 86 TRP A N 1
ATOM 672 C CA . TRP A 1 86 ? -13.778 -4.925 9.044 1.00 94.38 86 TRP A CA 1
ATOM 673 C C . TRP A 1 86 ? -12.275 -4.766 9.276 1.00 94.38 86 TRP A C 1
ATOM 675 O O . TRP A 1 86 ? -11.519 -4.717 8.309 1.00 94.38 86 TRP A O 1
ATOM 685 N N . VAL A 1 87 ? -11.817 -4.769 10.535 1.00 93.94 87 VAL A N 1
ATOM 686 C CA . VAL A 1 87 ? -10.385 -4.689 10.874 1.00 93.94 87 VAL A CA 1
ATOM 687 C C . VAL A 1 87 ? -9.625 -5.875 1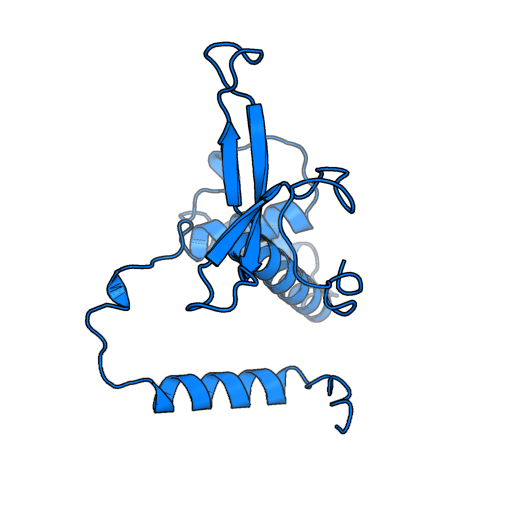0.286 1.00 93.94 87 VAL A C 1
ATOM 689 O O . VAL A 1 87 ? -8.550 -5.691 9.715 1.00 93.94 87 VAL A O 1
ATOM 692 N N . ARG A 1 88 ? -10.187 -7.087 10.359 1.00 94.12 88 ARG A N 1
ATOM 693 C CA . ARG A 1 88 ? -9.584 -8.281 9.754 1.00 94.12 88 ARG A CA 1
ATOM 694 C C . ARG A 1 88 ? -9.467 -8.152 8.234 1.00 94.12 88 ARG A C 1
ATOM 696 O O . ARG A 1 88 ? -8.426 -8.485 7.669 1.00 94.12 88 ARG A O 1
ATOM 703 N N . SER A 1 89 ? -10.510 -7.644 7.583 1.00 94.19 89 SER A N 1
ATOM 704 C CA . SER A 1 89 ? -10.529 -7.413 6.134 1.00 94.19 89 SER A CA 1
ATOM 705 C C . SER A 1 89 ? -9.524 -6.338 5.723 1.00 94.19 89 SER A C 1
ATOM 707 O O . SER A 1 89 ? -8.775 -6.527 4.765 1.00 94.19 89 SER A O 1
ATOM 709 N N . PHE A 1 90 ? -9.443 -5.248 6.491 1.00 95.81 90 PHE A N 1
ATOM 710 C CA . PHE A 1 90 ? -8.458 -4.191 6.294 1.00 95.81 90 PHE A CA 1
ATOM 711 C C . PHE A 1 90 ? -7.029 -4.724 6.449 1.00 95.81 90 PHE A C 1
ATOM 713 O O . PHE A 1 90 ? -6.191 -4.477 5.586 1.00 95.81 90 PHE A O 1
ATOM 720 N N . ALA A 1 91 ? -6.748 -5.509 7.493 1.00 95.31 91 ALA A N 1
ATOM 721 C CA . ALA A 1 91 ? -5.433 -6.111 7.711 1.00 95.31 91 ALA A CA 1
ATOM 722 C C . ALA A 1 91 ? -5.024 -7.043 6.558 1.00 95.31 91 ALA A C 1
ATOM 724 O O . ALA A 1 91 ? -3.883 -7.003 6.098 1.00 95.31 91 ALA A O 1
ATOM 725 N N . PHE A 1 92 ? -5.958 -7.844 6.037 1.00 95.25 92 PHE A N 1
ATOM 726 C CA . PHE A 1 92 ? -5.699 -8.674 4.862 1.00 95.25 92 PHE A CA 1
ATOM 727 C C . PHE A 1 92 ? -5.404 -7.827 3.613 1.00 95.25 92 PHE A C 1
ATOM 729 O O . PHE A 1 92 ? -4.442 -8.097 2.893 1.00 95.25 92 PHE A O 1
ATOM 736 N N . MET A 1 93 ? -6.182 -6.763 3.382 1.00 96.00 93 MET A N 1
ATOM 737 C CA . MET A 1 93 ? -5.956 -5.834 2.270 1.00 96.00 93 MET A CA 1
ATOM 738 C C . MET A 1 93 ? -4.601 -5.124 2.384 1.00 96.00 93 MET A C 1
ATOM 740 O O . MET A 1 93 ? -3.887 -5.002 1.390 1.00 96.00 93 MET A O 1
ATOM 744 N N . LEU A 1 94 ? -4.218 -4.713 3.595 1.00 96.44 94 LEU A N 1
ATOM 745 C CA . LEU A 1 94 ? -2.930 -4.096 3.905 1.00 96.44 94 LEU A CA 1
ATOM 746 C C . LEU A 1 94 ? -1.766 -5.012 3.520 1.00 96.44 94 LEU A C 1
ATOM 748 O O . LEU A 1 94 ? -0.846 -4.577 2.828 1.00 96.44 94 LEU A O 1
ATOM 752 N N . LEU A 1 95 ? -1.831 -6.285 3.917 1.00 95.06 95 LEU A N 1
ATOM 753 C CA . LEU A 1 95 ? -0.812 -7.282 3.584 1.00 95.06 95 LEU A CA 1
ATOM 754 C C . LEU A 1 95 ? -0.745 -7.548 2.077 1.00 95.06 95 LEU A C 1
ATOM 756 O O . LEU A 1 95 ? 0.349 -7.595 1.517 1.00 95.06 95 LEU A O 1
ATOM 760 N N . LYS A 1 96 ? -1.898 -7.655 1.404 1.00 94.56 96 LYS A N 1
ATOM 761 C CA . LYS A 1 96 ? -1.959 -7.825 -0.053 1.00 94.56 96 LYS A CA 1
ATOM 762 C C . LYS A 1 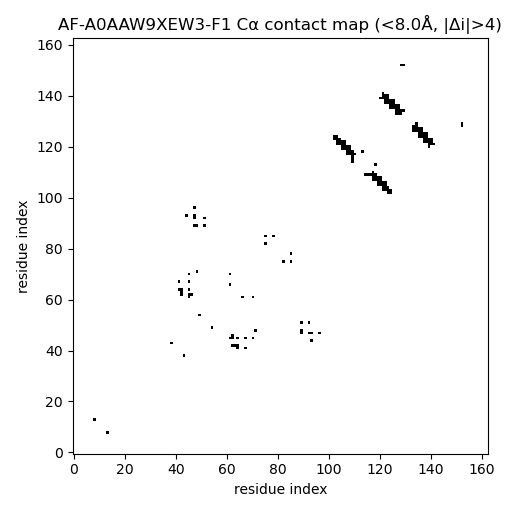96 ? -1.320 -6.643 -0.781 1.00 94.56 96 LYS A C 1
ATOM 764 O O . LYS A 1 96 ? -0.467 -6.839 -1.640 1.00 94.56 96 LYS A O 1
ATOM 769 N N . CYS A 1 97 ? -1.691 -5.418 -0.414 1.00 94.88 97 CYS A N 1
ATOM 770 C CA . CYS A 1 97 ? -1.122 -4.213 -1.013 1.00 94.88 97 CYS A CA 1
ATOM 771 C C . CYS A 1 97 ? 0.381 -4.111 -0.746 1.00 94.88 97 CYS A C 1
ATOM 773 O O . CYS A 1 97 ? 1.126 -3.728 -1.642 1.00 94.88 97 CYS A O 1
ATOM 775 N N . ARG A 1 98 ? 0.841 -4.484 0.457 1.00 93.56 98 ARG A N 1
ATOM 776 C CA . ARG A 1 98 ? 2.265 -4.437 0.814 1.00 93.56 98 ARG A CA 1
ATOM 777 C C . ARG A 1 98 ? 3.060 -5.442 -0.011 1.00 93.56 98 ARG A C 1
ATOM 779 O O . ARG A 1 98 ? 4.081 -5.081 -0.579 1.00 93.56 98 ARG A O 1
ATOM 786 N N . ASN A 1 99 ? 2.547 -6.662 -0.156 1.00 92.12 99 ASN A N 1
ATOM 787 C CA . ASN A 1 99 ? 3.161 -7.679 -1.001 1.00 92.12 99 ASN A CA 1
ATOM 788 C C . ASN A 1 99 ? 3.296 -7.222 -2.465 1.00 92.12 99 ASN A C 1
ATOM 790 O O . ASN A 1 99 ? 4.349 -7.417 -3.069 1.00 92.12 99 ASN A O 1
ATOM 794 N N . LEU A 1 100 ? 2.266 -6.571 -3.018 1.00 91.81 100 LEU A N 1
ATOM 795 C CA . LEU A 1 100 ? 2.324 -6.010 -4.370 1.00 91.81 100 LEU A CA 1
ATOM 796 C C . LEU A 1 100 ? 3.330 -4.854 -4.469 1.00 91.81 100 LEU A C 1
ATOM 798 O O . LEU A 1 100 ? 4.127 -4.810 -5.401 1.00 91.81 100 LEU A O 1
ATOM 802 N N . PHE A 1 101 ? 3.316 -3.930 -3.509 1.00 91.19 101 PHE A N 1
ATOM 803 C CA . PHE A 1 101 ? 4.204 -2.768 -3.516 1.00 91.19 101 PHE A CA 1
ATOM 804 C C . PHE A 1 101 ? 5.683 -3.160 -3.423 1.00 91.19 101 PHE A C 1
ATOM 806 O O . PHE A 1 101 ? 6.519 -2.581 -4.108 1.00 91.19 101 PHE A O 1
ATOM 813 N N . ASP A 1 102 ? 6.003 -4.173 -2.618 1.00 88.44 102 ASP A N 1
ATOM 814 C CA . ASP A 1 102 ? 7.380 -4.639 -2.450 1.00 88.44 102 ASP A CA 1
ATOM 815 C C . ASP A 1 102 ? 7.824 -5.563 -3.605 1.00 88.44 102 ASP A C 1
ATOM 817 O O . ASP A 1 102 ? 9.012 -5.657 -3.919 1.00 88.44 102 ASP A O 1
ATOM 821 N N . GLY A 1 103 ? 6.881 -6.263 -4.249 1.00 89.19 103 GLY A N 1
ATOM 822 C CA . GLY A 1 103 ? 7.161 -7.231 -5.315 1.00 89.19 103 GLY A CA 1
ATOM 823 C C . GLY A 1 103 ? 7.272 -6.634 -6.719 1.00 89.19 103 GLY A C 1
ATOM 824 O O . GLY A 1 103 ? 7.876 -7.254 -7.605 1.00 89.19 103 GLY A O 1
ATOM 825 N N . PHE A 1 104 ? 6.702 -5.446 -6.936 1.00 91.31 104 PHE A N 1
ATOM 826 C CA . PHE A 1 104 ? 6.596 -4.832 -8.254 1.00 91.31 104 PHE A CA 1
ATOM 827 C C . PHE A 1 104 ? 7.126 -3.400 -8.287 1.00 91.31 104 PHE A C 1
ATOM 829 O O . PHE A 1 104 ? 6.952 -2.617 -7.362 1.00 91.31 104 PHE A O 1
ATOM 836 N N . ILE A 1 105 ? 7.736 -3.040 -9.413 1.00 89.19 105 ILE A N 1
ATOM 837 C CA . ILE A 1 105 ? 8.251 -1.700 -9.685 1.00 89.19 105 ILE A CA 1
ATOM 838 C C . ILE A 1 105 ? 7.514 -1.131 -10.888 1.00 89.19 105 ILE A C 1
ATOM 840 O O . ILE A 1 105 ? 7.476 -1.753 -11.951 1.00 89.19 105 ILE A O 1
ATOM 844 N N . LEU A 1 106 ? 6.978 0.076 -10.736 1.00 89.56 106 LEU A N 1
ATOM 845 C CA . LEU A 1 106 ? 6.431 0.852 -11.841 1.00 89.56 106 LEU A CA 1
ATOM 846 C C . LEU A 1 106 ? 7.526 1.766 -12.411 1.00 89.56 106 LEU A C 1
ATOM 848 O O . LEU A 1 106 ? 8.133 2.549 -11.682 1.00 89.56 106 LEU A O 1
ATOM 852 N N . LYS A 1 107 ? 7.809 1.659 -13.712 1.00 87.12 107 LYS A N 1
ATOM 853 C CA . LYS A 1 107 ? 8.893 2.401 -14.375 1.00 87.12 107 LYS A CA 1
ATOM 854 C C . LYS A 1 107 ? 8.483 2.865 -15.770 1.00 87.12 107 LYS A C 1
ATOM 856 O O . LYS A 1 107 ? 7.915 2.077 -16.524 1.00 87.12 107 LYS A O 1
ATOM 861 N N . ARG A 1 108 ? 8.836 4.101 -16.143 1.00 85.88 108 ARG A N 1
ATOM 862 C CA . ARG A 1 108 ? 8.709 4.590 -17.527 1.00 85.88 108 ARG A CA 1
ATOM 863 C C . ARG A 1 108 ? 9.774 3.974 -18.440 1.00 85.88 108 ARG A C 1
ATOM 865 O O . ARG A 1 108 ? 10.956 3.955 -18.088 1.00 85.88 108 ARG A O 1
ATOM 872 N N . GLN A 1 109 ? 9.356 3.471 -19.598 1.00 80.69 109 GLN A N 1
ATOM 873 C CA . GLN A 1 109 ? 10.221 2.947 -20.651 1.00 80.69 109 GLN A CA 1
ATOM 874 C C . GLN A 1 109 ? 10.189 3.859 -21.869 1.00 80.69 109 GLN A C 1
ATOM 876 O O . GLN A 1 109 ? 9.131 4.168 -22.407 1.00 80.69 109 GLN A O 1
ATOM 881 N N . PHE A 1 110 ? 11.378 4.226 -22.326 1.00 80.62 110 PHE A N 1
ATOM 882 C CA . PHE A 1 110 ? 11.586 5.001 -23.537 1.00 80.62 110 PHE A CA 1
ATOM 883 C C . PHE A 1 110 ? 12.202 4.050 -24.559 1.00 80.62 110 PHE A C 1
ATOM 885 O O . PHE A 1 110 ? 13.321 3.568 -24.371 1.00 80.62 110 PHE A O 1
ATOM 892 N N . THR A 1 111 ? 11.448 3.704 -25.597 1.00 75.12 111 THR A N 1
ATOM 893 C CA . THR A 1 111 ? 11.950 2.907 -26.725 1.00 75.12 111 THR A CA 1
ATOM 894 C C . THR A 1 111 ? 11.894 3.762 -27.979 1.00 75.12 111 THR A C 1
ATOM 896 O O . THR A 1 111 ? 11.135 4.718 -28.018 1.00 75.12 111 THR A O 1
ATOM 899 N N . ALA A 1 112 ? 12.648 3.422 -29.025 1.00 72.31 112 ALA A N 1
ATOM 900 C CA . ALA A 1 112 ? 12.656 4.207 -30.266 1.00 72.31 112 ALA A CA 1
ATOM 901 C C . ALA A 1 112 ? 11.263 4.377 -30.915 1.00 72.31 112 ALA A C 1
ATOM 903 O O . ALA A 1 112 ? 11.071 5.286 -31.717 1.00 72.31 112 ALA A O 1
ATOM 904 N N . ASN A 1 113 ? 10.302 3.514 -30.562 1.00 73.12 113 ASN A N 1
ATOM 905 C CA . ASN A 1 113 ? 8.935 3.529 -31.084 1.00 73.12 113 ASN A CA 1
ATOM 906 C C . ASN A 1 113 ? 7.933 4.228 -30.149 1.00 73.12 113 ASN A C 1
ATOM 908 O O . ASN A 1 113 ? 6.782 4.414 -30.533 1.00 73.12 113 ASN A O 1
ATOM 912 N N . ILE A 1 114 ? 8.345 4.575 -28.929 1.00 68.94 114 ILE A N 1
ATOM 913 C CA . ILE A 1 114 ? 7.522 5.256 -27.931 1.00 68.94 114 ILE A CA 1
ATOM 914 C C . ILE A 1 114 ? 8.073 6.676 -27.833 1.00 68.94 114 ILE A C 1
ATOM 916 O O . ILE A 1 114 ? 9.270 6.851 -27.621 1.00 68.94 114 ILE A O 1
ATOM 920 N N . GLY A 1 115 ? 7.218 7.677 -28.048 1.00 70.19 115 GLY A N 1
ATOM 921 C CA . GLY A 1 115 ? 7.625 9.084 -28.044 1.00 70.19 115 GLY A CA 1
ATOM 922 C C . GLY A 1 115 ? 8.262 9.532 -26.723 1.00 70.19 115 GLY A C 1
ATOM 923 O O . GLY A 1 115 ? 8.359 8.769 -25.762 1.00 70.19 115 GLY A O 1
ATOM 924 N N . ASP A 1 116 ? 8.651 10.804 -26.665 1.00 77.56 116 ASP A N 1
ATOM 925 C CA . ASP A 1 116 ? 9.416 11.389 -25.551 1.00 77.56 116 ASP A CA 1
ATOM 926 C C . ASP A 1 116 ? 8.741 11.276 -24.171 1.00 77.56 116 ASP A C 1
ATOM 928 O O . ASP A 1 116 ? 9.400 11.444 -23.147 1.00 77.56 116 ASP A O 1
ATOM 932 N N . ASP A 1 117 ? 7.449 10.945 -24.121 1.00 79.88 117 ASP A N 1
ATOM 933 C CA . ASP A 1 117 ? 6.726 10.699 -22.878 1.00 79.88 117 ASP A CA 1
ATOM 934 C C . ASP A 1 117 ? 7.043 9.332 -22.253 1.00 79.88 117 ASP A C 1
ATOM 936 O O . ASP A 1 117 ? 7.034 9.215 -21.031 1.00 79.88 117 ASP A O 1
ATOM 940 N N . GLY A 1 118 ? 7.389 8.306 -23.033 1.00 80.81 118 GLY A N 1
ATOM 941 C CA . GLY A 1 118 ? 7.621 6.955 -22.515 1.00 80.81 118 GLY A CA 1
ATOM 942 C C . GLY A 1 118 ? 6.358 6.255 -21.976 1.00 80.81 118 GLY A C 1
ATOM 943 O O . GLY A 1 118 ? 5.430 6.884 -21.461 1.00 80.81 118 GLY A O 1
ATOM 944 N N . ASP A 1 119 ? 6.347 4.922 -22.028 1.00 84.12 119 ASP A N 1
ATOM 945 C CA . ASP A 1 119 ? 5.223 4.106 -21.552 1.00 84.12 119 ASP A CA 1
ATOM 946 C C . ASP A 1 119 ? 5.455 3.601 -20.133 1.00 84.12 119 ASP A C 1
ATOM 948 O O . ASP A 1 119 ? 6.579 3.308 -19.715 1.00 84.12 119 ASP A O 1
ATOM 952 N N . TRP A 1 120 ? 4.368 3.447 -19.382 1.00 87.94 120 TRP A N 1
ATOM 953 C CA . TRP A 1 120 ? 4.409 2.805 -18.076 1.00 87.94 120 TRP A CA 1
ATOM 954 C C . TRP A 1 120 ? 4.620 1.300 -18.212 1.00 87.94 120 TRP A C 1
ATOM 956 O O . TRP A 1 120 ? 3.892 0.608 -18.917 1.00 87.94 120 TRP A O 1
ATOM 966 N N . SER A 1 121 ? 5.598 0.785 -17.474 1.00 86.75 121 SER A N 1
ATOM 967 C CA . SER A 1 121 ? 5.883 -0.640 -17.386 1.00 86.75 121 SER A CA 1
ATOM 968 C C . SER A 1 121 ? 5.856 -1.111 -15.941 1.00 86.75 121 SER A C 1
ATOM 970 O O . SER A 1 121 ? 6.431 -0.470 -15.059 1.00 86.75 121 SER A O 1
ATOM 972 N N . LEU A 1 122 ? 5.209 -2.251 -15.712 1.00 91.44 122 LEU A N 1
ATOM 973 C CA . LEU A 1 122 ? 5.247 -2.953 -14.436 1.00 91.44 122 LEU A CA 1
ATOM 974 C C . LEU A 1 122 ? 6.320 -4.040 -14.516 1.00 91.44 122 LEU A C 1
ATOM 976 O O . LEU A 1 122 ? 6.290 -4.881 -15.419 1.00 91.44 122 LEU A O 1
ATOM 980 N N . GLN A 1 123 ? 7.271 -4.020 -13.589 1.00 90.81 123 GLN A N 1
ATOM 981 C CA . GLN A 1 123 ? 8.390 -4.955 -13.535 1.00 90.81 123 GLN A CA 1
ATOM 982 C C . GLN A 1 123 ? 8.391 -5.737 -12.222 1.00 90.81 123 GLN A C 1
ATOM 984 O O . GLN A 1 123 ? 7.979 -5.214 -11.195 1.00 90.81 123 GLN A O 1
ATOM 989 N N . ARG A 1 124 ? 8.894 -6.973 -12.239 1.00 90.94 124 ARG A N 1
ATOM 990 C CA . ARG A 1 124 ? 9.126 -7.781 -11.029 1.00 90.94 124 ARG A CA 1
ATOM 991 C C . ARG A 1 124 ? 10.560 -8.276 -10.965 1.00 90.94 124 ARG A C 1
ATOM 993 O O . ARG A 1 124 ? 11.178 -8.514 -12.007 1.00 90.94 124 ARG A O 1
ATOM 1000 N N . LEU A 1 125 ? 11.072 -8.463 -9.753 1.00 87.12 125 LEU A N 1
ATOM 1001 C CA . LEU A 1 125 ? 12.396 -9.036 -9.539 1.00 87.12 125 LEU A CA 1
ATOM 1002 C C . LEU A 1 125 ? 12.414 -10.514 -9.960 1.00 87.12 125 LEU A C 1
ATOM 1004 O O . LEU A 1 125 ? 11.581 -11.314 -9.539 1.00 87.12 125 LEU A O 1
ATOM 1008 N N . LYS A 1 126 ? 13.399 -10.887 -10.772 1.00 84.56 126 LYS A N 1
ATOM 1009 C CA . LYS A 1 126 ? 13.735 -12.261 -11.135 1.00 84.56 126 LYS A CA 1
ATOM 1010 C C . LYS A 1 126 ? 15.189 -12.508 -10.753 1.00 84.56 126 LYS A C 1
ATOM 1012 O O . LYS A 1 126 ? 16.085 -11.741 -11.109 1.00 84.56 126 LYS A O 1
ATOM 1017 N N . LYS A 1 127 ? 15.439 -13.603 -10.038 1.00 77.75 127 LYS A N 1
ATOM 1018 C CA . LYS A 1 127 ? 16.803 -14.072 -9.790 1.00 77.75 127 LYS A CA 1
ATOM 1019 C C . LYS A 1 127 ? 17.421 -14.469 -11.133 1.00 77.75 127 LYS A C 1
ATOM 1021 O O . LYS A 1 127 ? 16.882 -15.343 -11.809 1.00 77.75 127 LYS A O 1
ATOM 1026 N N . GLY A 1 128 ? 18.510 -13.816 -11.533 1.00 69.94 128 GLY A N 1
ATOM 1027 C CA . GLY A 1 128 ? 19.261 -14.206 -12.721 1.00 69.94 128 GLY A CA 1
ATOM 1028 C C . GLY A 1 128 ? 19.800 -15.624 -12.548 1.00 69.94 128 GLY A C 1
ATOM 1029 O O . GLY A 1 128 ? 20.441 -15.927 -11.539 1.00 69.94 128 GLY A O 1
ATOM 1030 N N . GLY A 1 129 ? 19.484 -16.499 -13.500 1.00 56.38 129 GLY A N 1
ATOM 1031 C CA . GLY A 1 129 ? 20.058 -17.834 -13.600 1.00 56.38 129 GLY A CA 1
ATOM 1032 C C . GLY A 1 129 ? 21.315 -17.745 -14.447 1.00 56.38 129 GLY A C 1
ATOM 1033 O O . GLY A 1 129 ? 21.223 -17.585 -15.653 1.00 56.38 129 GLY A O 1
ATOM 1034 N N . GLY A 1 130 ? 22.478 -17.779 -13.811 1.00 61.22 130 GLY A N 1
ATOM 1035 C CA . GLY A 1 130 ? 23.758 -17.895 -14.495 1.00 61.22 130 GLY A CA 1
ATOM 1036 C C . GLY A 1 130 ? 24.736 -18.641 -13.599 1.00 61.22 130 GLY A C 1
ATOM 1037 O O . GLY A 1 130 ? 24.713 -18.469 -12.379 1.00 61.22 130 GLY A O 1
ATOM 1038 N N . ASP A 1 131 ? 25.607 -19.455 -14.197 1.00 57.91 131 ASP A N 1
ATOM 1039 C CA . ASP A 1 131 ? 26.615 -20.274 -13.497 1.00 57.91 131 ASP A CA 1
ATOM 1040 C C . ASP A 1 131 ? 27.655 -19.449 -12.713 1.00 57.91 131 ASP A C 1
ATOM 1042 O O . ASP A 1 131 ? 28.447 -19.979 -11.931 1.00 57.91 131 ASP A O 1
ATOM 1046 N N . LYS A 1 132 ? 27.646 -18.123 -12.877 1.00 62.56 132 LYS A N 1
ATOM 1047 C CA . LYS A 1 132 ? 28.411 -17.168 -12.072 1.00 62.56 132 LYS A CA 1
ATOM 1048 C C . LYS A 1 132 ? 27.436 -16.262 -11.329 1.00 62.56 132 LYS A C 1
ATOM 1050 O O . LYS A 1 132 ? 26.491 -15.781 -11.937 1.00 62.56 132 LYS A O 1
ATOM 1055 N N . LYS A 1 133 ? 27.706 -16.061 -10.029 1.00 60.72 133 LYS A N 1
ATOM 1056 C CA . LYS A 1 133 ? 26.990 -15.221 -9.041 1.00 60.72 133 LYS A CA 1
ATOM 1057 C C . LYS A 1 133 ? 25.637 -14.666 -9.537 1.00 60.72 133 LYS A C 1
ATOM 1059 O O . LYS A 1 133 ? 25.649 -13.718 -10.319 1.00 60.72 133 LYS A O 1
ATOM 1064 N N . PRO A 1 134 ? 24.495 -15.176 -9.039 1.00 65.00 134 PRO A N 1
ATOM 1065 C CA . PRO A 1 134 ? 23.181 -14.768 -9.523 1.00 65.00 134 PRO A CA 1
ATOM 1066 C C . PRO A 1 134 ? 22.995 -13.258 -9.360 1.00 65.00 134 PRO A C 1
ATOM 1068 O O . PRO A 1 134 ? 22.992 -12.746 -8.239 1.00 65.00 134 PRO A O 1
ATOM 1071 N N . THR A 1 135 ? 22.847 -12.548 -10.475 1.00 73.19 135 THR A N 1
ATOM 1072 C CA . THR A 1 135 ? 22.552 -11.117 -10.478 1.00 73.19 135 THR A CA 1
ATOM 1073 C C . THR A 1 135 ? 21.036 -10.900 -10.485 1.00 73.19 135 THR A C 1
ATOM 1075 O O . THR A 1 135 ? 20.311 -11.542 -11.250 1.00 73.19 135 THR A O 1
ATOM 1078 N N . PRO A 1 136 ? 20.501 -10.021 -9.624 1.00 79.44 136 PRO A N 1
ATOM 1079 C CA . PRO A 1 136 ? 19.089 -9.654 -9.672 1.00 79.44 136 PRO A CA 1
ATOM 1080 C C . PRO A 1 136 ? 18.773 -8.929 -10.989 1.00 79.44 136 PRO A C 1
ATOM 1082 O O . PRO A 1 136 ? 19.483 -8.001 -11.366 1.00 79.44 136 PRO A O 1
ATOM 1085 N N . THR A 1 137 ? 17.710 -9.340 -11.687 1.00 83.19 137 THR A N 1
ATOM 1086 C CA . THR A 1 137 ? 17.227 -8.697 -12.924 1.00 83.19 137 THR A CA 1
ATOM 1087 C C . THR A 1 137 ? 15.732 -8.404 -12.811 1.00 83.19 137 THR A C 1
ATOM 1089 O O . THR A 1 137 ? 15.008 -9.143 -12.154 1.00 83.19 137 THR A O 1
ATOM 1092 N N . TYR A 1 138 ? 15.246 -7.345 -13.456 1.00 85.81 138 TYR A N 1
ATOM 1093 C CA . TYR A 1 138 ? 13.823 -7.003 -13.492 1.00 85.81 138 TYR A CA 1
ATOM 1094 C C . TYR A 1 138 ? 13.211 -7.374 -14.843 1.00 85.81 138 TYR A C 1
ATOM 1096 O O . TYR A 1 138 ? 13.780 -7.056 -15.885 1.00 85.81 138 TYR A O 1
ATOM 1104 N N . ILE A 1 139 ? 12.055 -8.039 -14.827 1.00 88.44 139 ILE A N 1
ATOM 1105 C CA . ILE A 1 139 ? 11.330 -8.454 -16.039 1.00 88.44 139 ILE A CA 1
ATOM 1106 C C . ILE A 1 139 ? 9.941 -7.824 -16.093 1.00 88.44 139 ILE A C 1
ATOM 1108 O O . ILE A 1 139 ? 9.322 -7.609 -15.051 1.00 88.44 139 ILE A O 1
ATOM 1112 N N . HIS A 1 140 ? 9.446 -7.550 -17.300 1.00 88.56 140 HIS A N 1
ATOM 1113 C CA . HIS A 1 140 ? 8.100 -7.019 -17.511 1.00 88.56 140 HIS A CA 1
ATOM 1114 C C . HIS A 1 140 ? 7.036 -8.040 -17.082 1.00 88.56 140 HIS A C 1
ATOM 1116 O O . HIS A 1 140 ? 7.132 -9.218 -17.419 1.00 88.56 140 HIS A O 1
ATOM 1122 N N . VAL A 1 141 ? 6.010 -7.602 -16.351 1.00 86.88 141 VAL A N 1
ATOM 1123 C CA . VAL A 1 141 ? 4.980 -8.508 -15.809 1.00 86.88 141 VAL A CA 1
ATOM 1124 C C . VAL A 1 141 ? 4.076 -9.061 -16.911 1.00 86.88 141 VAL A C 1
ATOM 1126 O O . VAL A 1 141 ? 3.757 -10.245 -16.901 1.00 86.88 141 VAL A O 1
ATOM 1129 N N . PHE A 1 142 ? 3.712 -8.227 -17.889 1.00 80.75 142 PHE A N 1
ATOM 1130 C CA . PHE A 1 142 ? 2.791 -8.600 -18.973 1.00 80.75 142 PHE A CA 1
ATOM 1131 C C . PHE A 1 142 ? 3.483 -9.047 -20.266 1.00 80.75 142 PHE A C 1
ATOM 1133 O O . PHE A 1 142 ? 2.813 -9.237 -21.278 1.00 80.75 142 PHE A O 1
ATOM 1140 N N . SER A 1 143 ? 4.818 -9.174 -20.298 1.00 70.56 143 SER A N 1
ATOM 1141 C CA . SER A 1 143 ? 5.465 -9.668 -21.518 1.00 70.56 143 SER A CA 1
ATOM 1142 C C . SER A 1 143 ? 5.089 -11.133 -21.713 1.00 70.56 143 SER A C 1
ATOM 1144 O O . SER A 1 143 ? 5.377 -11.963 -20.854 1.00 70.56 143 SER A O 1
ATOM 1146 N N . ALA A 1 144 ? 4.494 -11.459 -22.860 1.00 52.56 144 ALA A N 1
ATOM 1147 C CA . ALA A 1 144 ? 4.096 -12.816 -23.237 1.00 52.56 144 ALA A CA 1
ATOM 1148 C C . ALA A 1 144 ? 5.279 -13.797 -23.436 1.00 52.56 144 ALA A C 1
ATOM 1150 O O . ALA A 1 144 ? 5.091 -14.911 -23.924 1.00 52.56 144 ALA A O 1
ATOM 1151 N N . SER A 1 145 ? 6.503 -13.431 -23.050 1.00 48.31 145 SER A N 1
ATOM 1152 C CA . SER A 1 145 ? 7.691 -14.269 -23.168 1.00 48.31 145 SER A CA 1
ATOM 1153 C C . SER A 1 145 ? 7.810 -15.258 -22.004 1.00 48.31 145 SER A C 1
ATOM 1155 O O . SER A 1 145 ? 8.677 -15.180 -21.139 1.00 48.31 145 SER A O 1
ATOM 1157 N N . ASN A 1 146 ? 6.995 -16.306 -22.097 1.00 46.72 146 ASN A N 1
ATOM 1158 C CA . ASN A 1 146 ? 7.463 -17.660 -21.799 1.00 46.72 146 ASN A CA 1
ATOM 1159 C C . ASN A 1 146 ? 8.313 -18.231 -22.966 1.00 46.72 146 ASN A C 1
ATOM 1161 O O . ASN A 1 146 ? 8.472 -19.439 -23.088 1.00 46.72 146 ASN A O 1
ATOM 1165 N N . GLY A 1 147 ? 8.854 -17.376 -23.838 1.00 41.25 147 GLY A N 1
ATOM 1166 C CA . GLY A 1 147 ? 9.711 -17.742 -24.958 1.00 41.25 147 GLY A CA 1
ATOM 1167 C C . GLY A 1 147 ? 10.492 -16.525 -25.455 1.00 41.25 147 GLY A C 1
ATOM 1168 O O . GLY A 1 147 ? 9.929 -15.438 -25.567 1.00 41.25 147 GLY A O 1
ATOM 1169 N N . SER A 1 148 ? 11.785 -16.733 -25.709 1.00 39.72 148 SER A N 1
ATOM 1170 C CA . SER A 1 148 ? 12.736 -15.826 -26.370 1.00 39.72 148 SER A CA 1
ATOM 1171 C C . SER A 1 148 ? 13.006 -14.470 -25.703 1.00 39.72 148 SER A C 1
ATOM 1173 O O . SER A 1 148 ? 12.645 -13.415 -26.212 1.00 39.72 148 SER A O 1
ATOM 1175 N N . LEU A 1 149 ? 13.759 -14.501 -24.606 1.00 41.34 149 LEU A N 1
ATOM 1176 C CA . LEU A 1 149 ? 15.060 -13.832 -24.608 1.00 41.34 149 LEU A CA 1
ATOM 1177 C C . LEU A 1 149 ? 16.070 -14.955 -24.378 1.00 41.34 149 LEU A C 1
ATOM 1179 O O . LEU A 1 149 ? 15.987 -15.635 -23.357 1.00 41.34 149 LEU A O 1
ATOM 1183 N N . GLU A 1 150 ? 16.919 -15.211 -25.369 1.00 41.72 150 GLU A N 1
ATOM 1184 C CA . GLU A 1 150 ? 18.093 -16.076 -25.216 1.00 41.72 150 GLU A CA 1
ATOM 1185 C C . GLU A 1 150 ? 18.881 -15.549 -24.001 1.00 41.72 150 GLU A C 1
ATOM 1187 O O . GLU A 1 150 ? 19.087 -14.346 -23.879 1.00 41.72 150 GLU A O 1
ATOM 1192 N N . GLU A 1 151 ? 19.119 -16.339 -22.957 1.00 37.19 151 GLU A N 1
ATOM 1193 C CA . GLU A 1 151 ? 20.152 -17.369 -22.905 1.00 37.19 151 GLU A CA 1
ATOM 1194 C C . GLU A 1 151 ? 19.847 -18.382 -21.770 1.00 37.19 151 GLU A C 1
ATOM 1196 O O . GLU A 1 151 ? 19.183 -18.064 -20.783 1.00 37.19 151 GLU A O 1
ATOM 1201 N N . ASP A 1 152 ? 20.314 -19.609 -21.996 1.00 43.47 152 ASP A N 1
ATOM 1202 C CA . ASP A 1 152 ? 20.143 -20.906 -21.320 1.00 43.47 152 ASP A CA 1
ATOM 1203 C C . ASP A 1 152 ? 19.947 -20.950 -19.780 1.00 43.47 152 ASP A C 1
ATOM 1205 O O . ASP A 1 152 ? 20.632 -20.281 -19.010 1.00 43.47 152 ASP A O 1
ATOM 1209 N N . GLY A 1 153 ? 19.043 -21.835 -19.330 1.00 37.59 153 GLY A N 1
ATOM 1210 C CA . GLY A 1 153 ? 18.845 -22.190 -17.919 1.00 37.59 153 GLY A CA 1
ATOM 1211 C C . GLY A 1 153 ? 17.379 -22.433 -17.537 1.00 37.59 153 GLY A C 1
ATOM 1212 O O . GLY A 1 153 ? 16.630 -21.500 -17.256 1.00 37.59 153 GLY A O 1
ATOM 1213 N N . SER A 1 154 ? 16.969 -23.704 -17.507 1.00 34.41 154 SER A N 1
ATOM 1214 C CA . SER A 1 154 ? 15.613 -24.210 -17.220 1.00 34.41 154 SER A CA 1
ATOM 1215 C C . SER A 1 154 ? 14.852 -23.502 -16.081 1.00 34.41 154 SER A C 1
ATOM 1217 O O . SER A 1 154 ? 15.373 -23.340 -14.978 1.00 34.41 154 SER A O 1
ATOM 1219 N N . ALA A 1 155 ? 13.583 -23.164 -16.336 1.00 41.12 155 ALA A N 1
ATOM 1220 C CA . ALA A 1 155 ? 12.671 -22.506 -15.399 1.00 41.12 155 ALA A CA 1
ATOM 1221 C C . ALA A 1 155 ? 12.246 -23.399 -14.214 1.00 41.12 155 ALA A C 1
ATOM 1223 O O . ALA A 1 155 ? 11.905 -24.565 -14.407 1.00 41.12 155 ALA A O 1
ATOM 1224 N N . ASP A 1 156 ? 12.194 -22.817 -13.009 1.00 45.38 156 ASP A N 1
ATOM 1225 C CA . ASP A 1 156 ? 11.534 -23.400 -11.834 1.00 45.38 156 ASP A CA 1
ATOM 1226 C C . ASP A 1 156 ? 10.005 -23.184 -11.937 1.00 45.38 156 ASP A C 1
ATOM 1228 O O . ASP A 1 156 ? 9.558 -22.033 -12.027 1.00 45.38 156 ASP A O 1
ATOM 1232 N N . PRO A 1 157 ? 9.190 -24.256 -11.951 1.00 38.56 157 PRO A N 1
ATOM 1233 C CA . PRO A 1 157 ? 7.738 -24.177 -12.099 1.00 38.56 157 PRO A CA 1
ATOM 1234 C C . PRO A 1 157 ? 6.995 -23.448 -10.967 1.00 38.56 157 PRO A C 1
ATOM 1236 O O . PRO A 1 157 ? 5.866 -23.014 -11.185 1.00 38.56 157 PRO A O 1
ATOM 1239 N N . HIS A 1 158 ? 7.582 -23.288 -9.775 1.00 40.19 158 HIS A N 1
ATOM 1240 C CA . HIS A 1 158 ? 6.805 -22.939 -8.576 1.00 40.19 158 HIS A CA 1
ATOM 1241 C C . HIS A 1 158 ? 6.402 -21.454 -8.451 1.00 40.19 158 HIS A C 1
ATOM 1243 O O . HIS A 1 158 ? 5.610 -21.085 -7.591 1.00 40.19 158 HIS A O 1
ATOM 1249 N N . THR A 1 159 ? 6.901 -20.566 -9.316 1.00 43.72 159 THR A N 1
ATOM 1250 C CA . THR A 1 159 ? 6.592 -19.119 -9.244 1.00 43.72 159 THR A CA 1
ATOM 1251 C C . THR A 1 159 ? 5.305 -18.722 -9.983 1.00 43.72 159 THR A C 1
ATOM 1253 O O . THR A 1 159 ? 4.971 -17.538 -10.045 1.00 43.72 159 THR A O 1
ATOM 1256 N N . ARG A 1 160 ? 4.594 -19.674 -10.602 1.00 37.84 160 ARG A N 1
ATOM 1257 C CA . ARG A 1 160 ? 3.364 -19.397 -11.367 1.00 37.84 160 ARG A CA 1
ATOM 1258 C C . ARG A 1 160 ? 2.082 -19.475 -10.536 1.00 37.84 160 ARG A C 1
ATOM 1260 O O . ARG A 1 160 ? 1.103 -18.867 -10.944 1.00 37.84 160 ARG A O 1
ATOM 1267 N N . ASP A 1 161 ? 2.112 -20.137 -9.383 1.00 35.47 161 ASP A N 1
ATOM 1268 C CA . ASP A 1 161 ? 0.897 -20.502 -8.637 1.00 35.47 161 ASP A CA 1
ATOM 1269 C C . ASP A 1 161 ? 0.524 -19.515 -7.513 1.00 35.47 161 ASP A C 1
ATOM 1271 O O . ASP A 1 161 ? -0.357 -19.798 -6.706 1.00 35.47 161 ASP A O 1
ATOM 1275 N N . VAL A 1 162 ? 1.190 -18.356 -7.433 1.00 38.25 162 VAL A N 1
ATOM 1276 C CA . VAL A 1 162 ? 0.979 -17.347 -6.368 1.00 38.25 162 VAL A CA 1
ATOM 1277 C C . VAL A 1 162 ? 0.318 -16.061 -6.900 1.00 38.25 162 VAL A C 1
ATOM 1279 O O . VAL A 1 162 ? 0.420 -15.004 -6.280 1.00 38.25 162 VAL A O 1
ATOM 1282 N N . LEU A 1 163 ? -0.348 -16.134 -8.058 1.00 33.53 163 LEU A N 1
ATOM 1283 C CA . LEU A 1 163 ? -1.212 -15.073 -8.594 1.00 33.53 163 LEU A CA 1
ATOM 1284 C C . LEU A 1 163 ? -2.662 -15.548 -8.670 1.00 33.53 163 LEU A C 1
ATOM 1286 O O . LEU A 1 163 ? -2.880 -16.645 -9.228 1.00 33.53 163 LEU A O 1
#

pLDDT: mean 74.89, std 19.0, range [30.44, 96.44]

Organism: Escherichia coli (NCBI:txid562)